Protein AF-A0A357D4B6-F1 (afdb_monomer)

Sequence (60 aa):
DPTNGEILALANYPTFDPNHYSQYPGANRRNWVLADQYEPGSTFKIITAAAALEEGIVRR

Foldseek 3Di:
DVVPPDDPDADDPPADDPVPRVVDPPVNPDRCVPPPDDDPPPVCVVVVVVVCVVVVVDDD

Radius of gyration: 18.93 Å; Cα contacts (8 Å, |Δi|>4): 24; chains: 1; bounding box: 36×24×51 Å

Secondary structure (DSSP, 8-state):
-TTT--------SS---GGGGGGS-GGGG--HHHH-----GGGGHHHHHHHHHHTTSS--

Mean predicted aligned error: 4.58 Å

pLDDT: mean 94.14, std 4.04, range [69.5, 98.0]

Structure (mmCIF, N/CA/C/O backbone):
data_AF-A0A357D4B6-F1
#
_entry.id   AF-A0A357D4B6-F1
#
loop_
_atom_site.group_PDB
_atom_site.id
_atom_site.type_symbol
_atom_site.label_atom_id
_atom_site.label_alt_id
_atom_site.label_comp_id
_atom_site.label_asym_id
_atom_site.label_entity_id
_atom_site.label_seq_id
_atom_site.pdbx_PDB_ins_code
_atom_site.Cartn_x
_atom_site.Cartn_y
_atom_site.Cartn_z
_atom_site.occupancy
_atom_site.B_iso_or_equiv
_atom_site.auth_seq_id
_atom_site.auth_comp_id
_atom_site.auth_asym_id
_atom_site.auth_atom_id
_atom_site.pdbx_PDB_model_num
ATOM 1 N N . ASP A 1 1 ? 3.432 10.654 6.894 1.00 90.81 1 ASP A N 1
ATOM 2 C CA . ASP A 1 1 ? 3.629 10.527 8.344 1.00 90.81 1 ASP A CA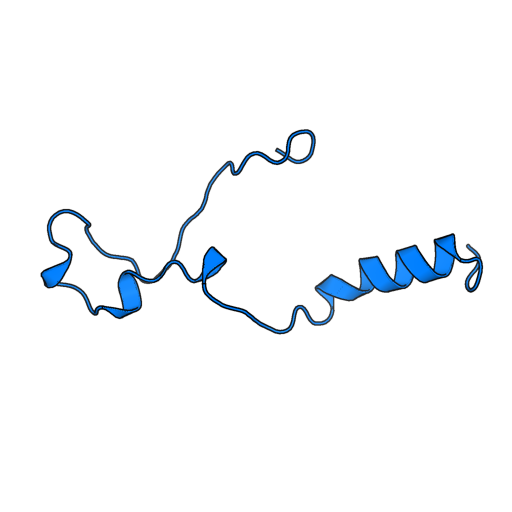 1
ATOM 3 C C . ASP A 1 1 ? 2.258 10.236 8.978 1.00 90.81 1 ASP A C 1
ATOM 5 O O . ASP A 1 1 ? 1.259 10.717 8.448 1.00 90.81 1 ASP A O 1
ATOM 9 N N . PRO A 1 2 ? 2.148 9.366 10.007 1.00 93.94 2 PRO A N 1
ATOM 10 C CA . PRO A 1 2 ? 0.853 8.961 10.575 1.00 93.94 2 PRO A CA 1
ATOM 11 C C . PRO A 1 2 ? 0.036 10.122 11.162 1.00 93.94 2 PRO A C 1
ATOM 13 O O . PRO A 1 2 ? -1.175 9.996 11.310 1.00 93.94 2 PRO A O 1
ATOM 16 N N . THR A 1 3 ? 0.679 11.239 11.492 1.00 97.31 3 THR A N 1
ATOM 17 C CA . THR A 1 3 ? 0.040 12.421 12.080 1.00 97.31 3 THR A CA 1
ATOM 18 C C . THR A 1 3 ? -0.506 13.398 11.038 1.00 97.31 3 THR A C 1
ATOM 20 O O . THR A 1 3 ? -1.408 14.169 11.354 1.00 97.31 3 THR A O 1
ATOM 23 N N . ASN A 1 4 ? 0.005 13.363 9.801 1.00 97.31 4 ASN A N 1
ATOM 24 C CA . ASN A 1 4 ? -0.302 14.356 8.764 1.00 97.31 4 ASN A CA 1
ATOM 25 C C . ASN A 1 4 ? -0.704 13.767 7.396 1.00 97.31 4 ASN A C 1
ATOM 27 O O . ASN A 1 4 ? -1.104 14.508 6.503 1.00 97.31 4 ASN A O 1
ATOM 31 N N . GLY A 1 5 ? -0.599 12.449 7.209 1.00 96.19 5 GLY A N 1
ATOM 32 C CA . GLY A 1 5 ? -0.960 11.765 5.965 1.00 96.19 5 GLY A CA 1
ATOM 33 C C . GLY A 1 5 ? 0.075 11.842 4.834 1.00 96.19 5 GLY A C 1
ATOM 34 O O . GLY A 1 5 ? -0.203 11.360 3.741 1.00 96.19 5 GLY A O 1
ATOM 35 N N . GLU A 1 6 ? 1.270 12.399 5.053 1.00 97.94 6 GLU A N 1
ATOM 36 C CA . GLU A 1 6 ? 2.287 12.506 3.996 1.00 97.94 6 GLU A CA 1
ATOM 37 C C . GLU A 1 6 ? 2.777 11.139 3.489 1.00 97.94 6 GLU A C 1
ATOM 39 O O . GLU A 1 6 ? 3.049 10.216 4.268 1.00 97.94 6 GLU A O 1
ATOM 44 N N . ILE A 1 7 ? 2.974 11.030 2.175 1.00 94.88 7 ILE A N 1
ATOM 45 C CA . ILE A 1 7 ? 3.587 9.859 1.544 1.00 94.88 7 ILE A CA 1
ATOM 46 C C . ILE A 1 7 ? 5.108 10.018 1.621 1.00 94.88 7 ILE A C 1
ATOM 48 O O . ILE A 1 7 ? 5.691 10.816 0.895 1.00 94.88 7 ILE A O 1
ATOM 52 N N . LEU A 1 8 ? 5.752 9.248 2.501 1.00 96.50 8 LEU A N 1
ATOM 53 C CA . LEU A 1 8 ? 7.207 9.317 2.706 1.00 96.50 8 LEU A CA 1
ATOM 54 C C . LEU A 1 8 ? 7.997 8.635 1.581 1.00 96.50 8 LEU A C 1
ATOM 56 O O . LEU A 1 8 ? 9.106 9.047 1.254 1.00 96.50 8 LEU A O 1
ATOM 60 N N . ALA A 1 9 ? 7.432 7.578 0.999 1.00 96.19 9 ALA A N 1
ATOM 61 C CA . ALA A 1 9 ? 7.998 6.862 -0.132 1.00 96.19 9 ALA A CA 1
ATOM 62 C C . ALA A 1 9 ? 6.901 6.071 -0.853 1.00 96.19 9 ALA A C 1
ATOM 64 O O . ALA A 1 9 ? 5.972 5.562 -0.225 1.00 96.19 9 ALA A O 1
ATOM 65 N N . LEU A 1 10 ? 7.042 5.936 -2.170 1.00 95.44 10 LEU A N 1
ATOM 66 C CA . LEU A 1 10 ? 6.206 5.082 -3.006 1.00 95.44 10 LEU A CA 1
ATOM 67 C C . LEU A 1 10 ? 7.092 4.488 -4.098 1.00 95.44 10 LEU A C 1
ATOM 69 O O . LEU A 1 10 ? 7.722 5.220 -4.857 1.00 95.44 10 LEU A O 1
ATOM 73 N N . ALA A 1 11 ? 7.149 3.161 -4.170 1.00 94.12 11 ALA A N 1
ATOM 74 C CA . ALA A 1 11 ? 7.957 2.447 -5.150 1.00 94.12 11 ALA A CA 1
ATOM 75 C C . ALA A 1 11 ? 7.207 1.228 -5.685 1.00 94.12 11 ALA A C 1
ATOM 77 O O . ALA A 1 11 ? 6.355 0.646 -5.011 1.00 94.12 11 ALA A O 1
ATOM 78 N N . ASN A 1 12 ? 7.519 0.844 -6.919 1.00 93.19 12 ASN A N 1
ATOM 79 C CA . ASN A 1 12 ? 6.886 -0.264 -7.621 1.00 93.19 12 ASN A CA 1
ATOM 80 C C . ASN A 1 12 ? 7.950 -1.149 -8.273 1.00 93.19 12 ASN A C 1
ATOM 82 O O . ASN A 1 12 ? 9.017 -0.663 -8.650 1.00 93.19 12 ASN A O 1
ATOM 86 N N . TYR A 1 13 ? 7.649 -2.438 -8.422 1.00 91.94 13 TYR A N 1
ATOM 87 C CA . TYR A 1 13 ? 8.502 -3.379 -9.136 1.00 91.94 13 TYR A CA 1
ATOM 88 C C . TYR A 1 13 ? 7.639 -4.385 -9.918 1.00 91.94 13 TYR A C 1
ATOM 90 O O . TYR A 1 13 ? 6.656 -4.865 -9.353 1.00 91.94 13 TYR A O 1
ATOM 98 N N . PRO A 1 14 ? 8.003 -4.745 -11.165 1.00 92.62 14 PRO A N 1
ATOM 99 C CA . PRO A 1 14 ? 9.132 -4.226 -11.946 1.00 92.62 14 PRO A CA 1
ATOM 100 C C . PRO A 1 14 ? 8.950 -2.752 -12.346 1.00 92.62 14 PRO A C 1
ATOM 102 O O . PRO A 1 14 ? 7.830 -2.268 -12.469 1.00 92.62 14 PRO A O 1
ATOM 105 N N . THR A 1 15 ? 10.065 -2.038 -12.528 1.00 93.19 15 THR A N 1
ATOM 106 C CA . THR A 1 15 ? 10.093 -0.604 -12.882 1.00 93.19 15 THR A CA 1
ATOM 107 C C . THR A 1 15 ? 10.651 -0.378 -14.298 1.00 93.19 15 THR A C 1
ATOM 109 O O . THR A 1 15 ? 10.865 -1.336 -15.050 1.00 93.19 15 THR A O 1
ATOM 112 N N . PHE A 1 16 ? 10.859 0.881 -14.685 1.00 94.50 16 PHE A N 1
ATOM 113 C CA . PHE A 1 16 ? 11.425 1.319 -15.963 1.00 94.50 16 PHE A CA 1
ATOM 114 C C . PHE A 1 16 ? 12.324 2.555 -15.776 1.00 94.50 16 PHE A C 1
ATOM 116 O O . PHE A 1 16 ? 12.164 3.291 -14.804 1.00 94.50 16 PHE A O 1
ATOM 123 N N . ASP A 1 17 ? 13.249 2.801 -16.712 1.00 95.62 17 ASP A N 1
ATOM 124 C CA . ASP A 1 17 ? 13.956 4.088 -16.801 1.00 95.62 17 ASP A CA 1
ATOM 125 C C . ASP A 1 17 ? 13.051 5.107 -17.518 1.00 95.62 17 ASP A C 1
ATOM 127 O O . ASP A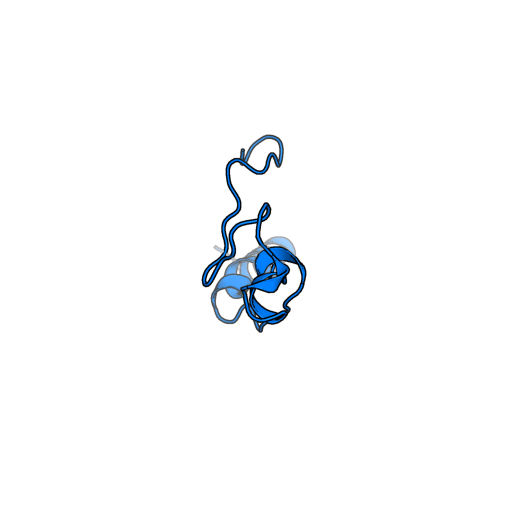 1 17 ? 12.720 4.904 -18.692 1.00 95.62 17 ASP A O 1
ATOM 131 N N . PRO A 1 18 ? 12.637 6.204 -16.860 1.00 93.25 18 PRO A N 1
ATOM 132 C CA . PRO A 1 18 ? 11.763 7.202 -17.465 1.00 93.25 18 PRO A CA 1
ATOM 133 C C . PRO A 1 18 ? 12.392 7.926 -18.661 1.00 93.25 18 PRO A C 1
ATOM 135 O O . PRO A 1 18 ? 11.655 8.342 -19.555 1.00 93.25 18 PRO A O 1
ATOM 138 N N . ASN A 1 19 ? 13.725 8.022 -18.740 1.00 97.50 19 ASN A N 1
ATOM 139 C CA . ASN A 1 19 ? 14.403 8.621 -19.895 1.00 97.50 19 ASN A CA 1
ATOM 140 C C . ASN A 1 19 ? 14.334 7.721 -21.139 1.00 97.50 19 ASN A C 1
ATOM 142 O O . ASN A 1 19 ? 14.392 8.210 -22.265 1.00 97.50 19 ASN A O 1
ATOM 146 N N . HIS A 1 20 ? 14.157 6.411 -20.941 1.00 95.94 20 HIS A N 1
ATOM 147 C CA . HIS A 1 20 ? 14.139 5.397 -21.997 1.00 95.94 20 HIS A CA 1
ATOM 148 C C . HIS A 1 20 ? 12.893 4.502 -21.914 1.00 95.94 20 HIS A C 1
ATOM 150 O O . HIS A 1 20 ? 12.942 3.296 -22.156 1.00 95.94 20 HIS A O 1
ATOM 156 N N . TYR A 1 21 ? 11.742 5.093 -21.587 1.00 91.44 21 TYR A N 1
ATOM 157 C CA . TYR A 1 21 ? 10.509 4.365 -21.264 1.00 91.44 21 TYR A CA 1
ATOM 158 C C . TYR A 1 21 ? 9.982 3.442 -22.379 1.00 91.44 21 TYR A C 1
ATOM 160 O O . TYR A 1 21 ? 9.229 2.507 -22.095 1.00 91.44 21 TYR A O 1
ATOM 168 N N . SER A 1 22 ? 10.335 3.709 -23.641 1.00 94.44 22 SER A N 1
ATOM 169 C CA . SER A 1 22 ? 9.952 2.908 -24.811 1.00 94.44 22 SER A CA 1
ATOM 170 C C . SER A 1 22 ? 10.671 1.558 -24.880 1.00 94.44 22 SER A C 1
ATOM 172 O O . SER A 1 22 ? 10.198 0.660 -25.571 1.00 94.44 22 SER A O 1
ATOM 174 N N . GLN A 1 23 ? 11.777 1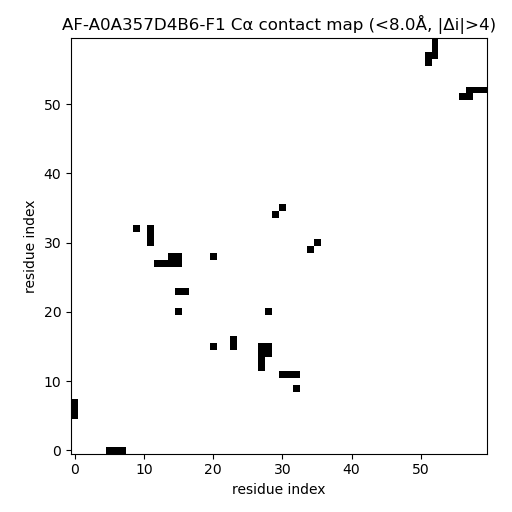.395 -24.146 1.00 95.88 23 GLN A N 1
ATOM 175 C CA . GLN A 1 23 ? 12.552 0.153 -24.078 1.00 95.88 23 GLN A CA 1
ATOM 176 C C . GLN A 1 23 ? 11.950 -0.875 -23.104 1.00 95.88 23 GLN A C 1
ATOM 178 O O . GLN A 1 23 ? 12.391 -2.021 -23.070 1.00 95.88 23 GLN A O 1
ATOM 183 N N . TYR A 1 24 ? 10.939 -0.484 -22.320 1.00 94.62 24 TYR A N 1
ATOM 184 C CA . TYR A 1 24 ? 10.306 -1.322 -21.302 1.00 94.62 24 TYR A CA 1
ATOM 185 C C . TYR A 1 24 ? 8.860 -1.680 -21.681 1.00 94.62 24 TYR A C 1
ATOM 187 O O . TYR A 1 24 ? 8.180 -0.889 -22.349 1.00 94.62 24 TYR A O 1
ATOM 195 N N . PRO A 1 25 ? 8.336 -2.832 -21.216 1.00 94.50 25 PRO A N 1
ATOM 196 C CA . PRO A 1 25 ? 6.931 -3.176 -21.389 1.00 94.50 25 PRO A CA 1
ATOM 197 C C . PRO A 1 25 ? 6.014 -2.079 -20.844 1.00 94.50 25 PRO A C 1
ATOM 199 O O . PRO A 1 25 ? 6.260 -1.521 -19.774 1.00 94.50 25 PRO A O 1
ATOM 202 N N . GLY A 1 26 ? 4.911 -1.799 -21.544 1.00 90.81 26 GLY A N 1
ATOM 203 C CA . GLY A 1 26 ? 3.950 -0.778 -21.110 1.00 90.81 26 GLY A CA 1
ATOM 204 C C . GLY A 1 26 ? 3.385 -1.021 -19.707 1.00 90.81 26 GLY A C 1
ATOM 205 O O . GLY A 1 26 ? 3.109 -0.060 -18.992 1.00 90.81 26 GLY A O 1
ATOM 206 N N . ALA A 1 27 ? 3.298 -2.287 -19.289 1.00 91.94 27 ALA A N 1
ATOM 207 C CA . ALA A 1 27 ? 2.864 -2.684 -17.954 1.00 91.94 27 ALA A CA 1
ATOM 208 C C . ALA A 1 27 ? 3.761 -2.125 -16.833 1.00 9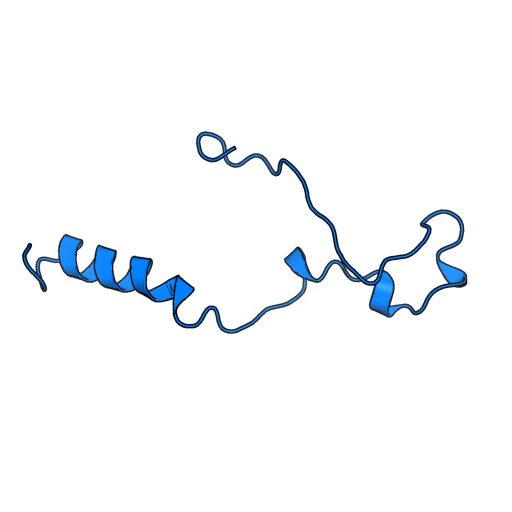1.94 27 ALA A C 1
ATOM 210 O O . ALA A 1 27 ? 3.241 -1.743 -15.790 1.00 91.94 27 ALA A O 1
ATOM 211 N N . ASN A 1 28 ? 5.074 -1.988 -17.059 1.00 93.00 28 ASN A N 1
ATOM 212 C CA . AS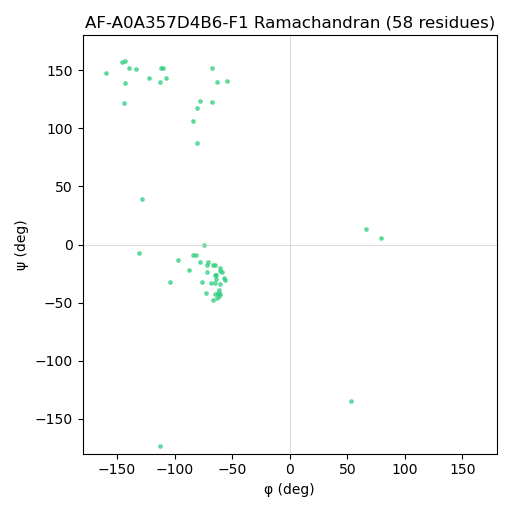N A 1 28 ? 6.018 -1.478 -16.053 1.00 93.00 28 ASN A CA 1
ATOM 213 C C . ASN A 1 28 ? 5.779 -0.003 -15.705 1.00 93.00 28 ASN A C 1
ATOM 215 O O . ASN A 1 28 ? 6.271 0.479 -14.690 1.00 93.00 28 ASN A O 1
ATOM 219 N N . ARG A 1 29 ? 5.040 0.732 -16.546 1.00 91.62 29 ARG A N 1
ATOM 220 C CA . ARG A 1 29 ? 4.710 2.143 -16.306 1.00 91.62 29 ARG A CA 1
ATOM 221 C C . ARG A 1 29 ? 3.491 2.334 -15.408 1.00 91.62 29 ARG A C 1
ATOM 223 O O . ARG A 1 29 ? 3.196 3.462 -15.019 1.00 91.62 29 ARG A O 1
ATOM 230 N N . ARG A 1 30 ? 2.760 1.260 -15.095 1.00 91.62 30 ARG A N 1
ATOM 231 C CA . ARG A 1 30 ? 1.579 1.322 -14.234 1.00 91.62 30 ARG A CA 1
ATOM 232 C C . ARG A 1 30 ? 2.012 1.414 -12.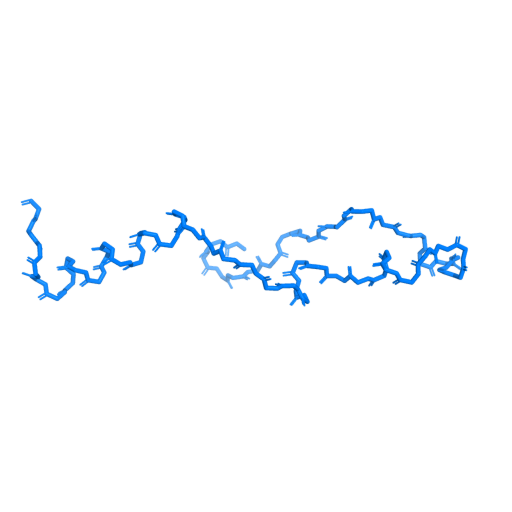776 1.00 91.62 30 ARG A C 1
ATOM 234 O O . ARG A 1 30 ? 2.686 0.524 -12.266 1.00 91.62 30 ARG A O 1
ATOM 241 N N . ASN A 1 31 ? 1.550 2.453 -12.084 1.00 91.69 31 ASN A N 1
ATOM 242 C CA . ASN A 1 31 ? 1.683 2.522 -10.636 1.00 91.69 31 ASN A CA 1
ATOM 243 C C . ASN A 1 31 ? 0.597 1.677 -9.964 1.00 91.69 31 ASN A C 1
ATOM 245 O O . ASN A 1 31 ? -0.474 2.177 -9.627 1.00 91.69 31 ASN A O 1
ATOM 249 N N . TRP A 1 32 ? 0.883 0.392 -9.786 1.00 92.75 32 TRP A N 1
ATOM 250 C CA . TRP A 1 32 ? -0.022 -0.567 -9.152 1.00 92.75 32 TRP A CA 1
ATOM 251 C C . TRP A 1 32 ? -0.400 -0.2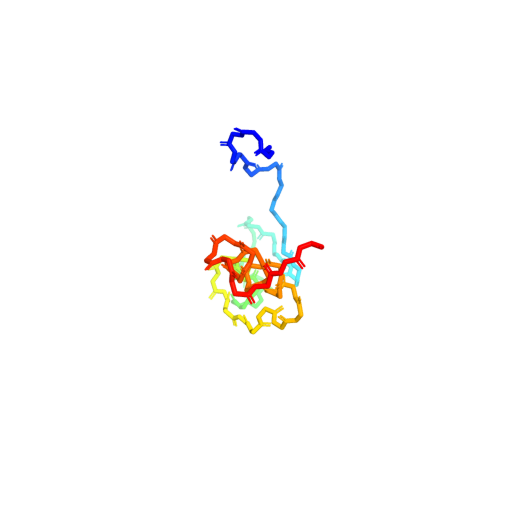45 -7.700 1.00 92.75 32 TRP A C 1
ATOM 253 O O . TRP A 1 32 ? -1.481 -0.625 -7.270 1.00 92.75 32 TRP A O 1
ATOM 263 N N . VAL A 1 33 ? 0.401 0.534 -6.960 1.00 91.00 33 VAL A N 1
ATOM 264 C CA . VAL A 1 33 ? 0.018 0.980 -5.602 1.00 91.00 33 VAL A CA 1
ATOM 265 C C . VAL A 1 33 ? -1.215 1.889 -5.636 1.00 91.00 33 VAL A C 1
ATOM 267 O O . VAL A 1 33 ? -1.983 1.909 -4.681 1.00 91.00 33 VAL A O 1
ATOM 270 N N . LEU A 1 34 ? -1.414 2.631 -6.729 1.00 92.69 34 LEU A N 1
ATOM 271 C CA . LEU A 1 34 ? -2.558 3.532 -6.899 1.00 92.69 34 LEU A CA 1
ATOM 272 C C . LEU A 1 34 ? -3.632 2.972 -7.836 1.00 92.69 34 LEU A C 1
ATOM 274 O O . LEU A 1 34 ? -4.807 3.289 -7.684 1.00 92.69 34 LEU A O 1
ATOM 278 N N . ALA A 1 35 ? -3.227 2.199 -8.842 1.00 93.25 35 ALA A N 1
ATOM 279 C CA . ALA A 1 35 ? -4.090 1.796 -9.946 1.00 93.25 35 ALA A CA 1
ATOM 280 C C . ALA A 1 35 ? -4.720 0.408 -9.775 1.00 93.25 35 ALA A C 1
ATOM 282 O O . ALA A 1 35 ? -5.601 0.062 -10.566 1.00 93.25 35 ALA A O 1
ATOM 283 N N . ASP A 1 36 ? -4.255 -0.407 -8.826 1.00 92.38 36 ASP A N 1
ATOM 284 C CA . ASP A 1 36 ? -4.747 -1.770 -8.631 1.00 92.38 36 ASP A CA 1
ATOM 285 C C . ASP A 1 36 ? -5.607 -1.861 -7.374 1.00 92.38 36 ASP A C 1
ATOM 287 O O . ASP A 1 36 ? -5.345 -1.233 -6.349 1.00 92.38 36 ASP A O 1
ATOM 291 N N . GLN A 1 37 ? -6.647 -2.681 -7.467 1.00 94.62 37 GLN A N 1
ATOM 292 C CA . GLN A 1 37 ? -7.510 -3.041 -6.354 1.00 94.62 37 GLN A CA 1
ATOM 293 C C . GLN A 1 37 ? -7.296 -4.523 -6.058 1.00 94.62 37 GLN A C 1
ATOM 295 O O . GLN A 1 37 ? -7.168 -5.328 -6.979 1.00 94.62 37 GLN A O 1
ATOM 300 N N . TYR A 1 38 ? -7.258 -4.877 -4.779 1.00 94.19 38 TYR A N 1
ATOM 301 C CA . TYR A 1 38 ? -7.167 -6.258 -4.318 1.00 94.19 38 TYR A CA 1
ATOM 302 C C . TYR A 1 38 ? -7.949 -6.413 -3.017 1.00 94.19 38 TYR A C 1
ATOM 304 O O . TYR A 1 38 ? -8.186 -5.436 -2.299 1.00 94.19 38 TYR A O 1
ATOM 312 N N . GLU A 1 39 ? -8.364 -7.636 -2.701 1.00 96.19 39 GLU A N 1
ATOM 313 C CA . GLU A 1 39 ? -9.060 -7.915 -1.455 1.00 96.19 39 GLU A CA 1
ATOM 314 C C . GLU A 1 39 ? -8.113 -7.719 -0.256 1.00 96.19 39 GLU A C 1
ATOM 316 O O . GLU A 1 39 ? -7.096 -8.409 -0.148 1.00 96.19 39 GLU A O 1
ATOM 321 N N . PRO A 1 40 ? -8.444 -6.840 0.711 1.00 95.06 40 PRO A N 1
ATOM 322 C CA . PRO A 1 40 ? -7.561 -6.553 1.847 1.00 95.06 40 PRO A CA 1
ATOM 323 C C . PRO A 1 40 ? -7.458 -7.724 2.844 1.00 95.06 40 PRO A C 1
ATOM 325 O O . PRO A 1 40 ? -6.574 -7.755 3.708 1.00 95.06 40 PRO A O 1
ATOM 328 N N . GLY A 1 41 ? -8.364 -8.702 2.753 1.00 96.81 41 GLY A N 1
ATOM 329 C CA . GLY A 1 41 ? -8.364 -9.903 3.583 1.00 96.81 41 GLY A CA 1
ATOM 330 C C . GLY A 1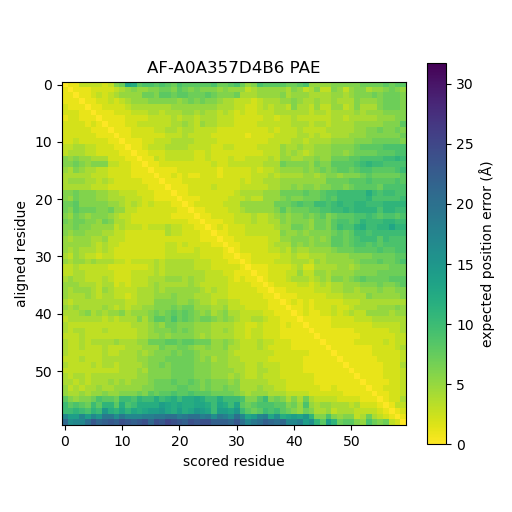 41 ? -8.305 -9.588 5.081 1.00 96.81 41 GLY A C 1
ATOM 331 O O . GLY A 1 41 ? -9.003 -8.711 5.587 1.00 96.81 41 GLY A O 1
ATOM 332 N N . SER A 1 42 ? -7.447 -10.302 5.816 1.00 98.00 42 SER A N 1
ATOM 333 C CA . SER A 1 42 ? -7.371 -10.162 7.278 1.00 98.00 42 SER A CA 1
ATOM 334 C C . SER A 1 42 ? -6.893 -8.787 7.762 1.00 98.00 42 SER A C 1
ATOM 336 O O . SER A 1 42 ? -7.157 -8.462 8.917 1.00 98.00 42 SER A O 1
ATOM 338 N N . THR A 1 43 ? -6.253 -7.967 6.919 1.00 96.31 43 THR A N 1
ATOM 339 C CA . THR A 1 43 ? -5.833 -6.608 7.317 1.00 96.31 43 THR A CA 1
ATOM 340 C C . THR A 1 43 ? -7.027 -5.699 7.621 1.00 96.31 43 THR A C 1
ATOM 342 O O . THR A 1 43 ? -6.934 -4.821 8.474 1.00 96.31 43 THR A O 1
ATOM 345 N N . PHE A 1 44 ? -8.189 -5.973 7.018 1.00 97.56 44 PHE A N 1
ATOM 346 C CA . PHE A 1 44 ? -9.407 -5.192 7.228 1.00 97.56 44 PHE A CA 1
ATOM 347 C C . PHE A 1 44 ? -10.136 -5.514 8.544 1.00 97.56 44 PHE A C 1
ATOM 349 O O . PHE A 1 44 ? -10.969 -4.732 8.998 1.00 97.56 44 PHE A O 1
ATOM 356 N N . LYS A 1 45 ? -9.814 -6.638 9.205 1.00 97.50 45 LYS A N 1
ATOM 357 C CA . LYS A 1 45 ? -10.509 -7.090 10.429 1.00 97.50 45 LYS A CA 1
ATOM 358 C C . LYS A 1 45 ? -10.492 -6.053 11.553 1.00 97.50 45 LYS A C 1
ATOM 360 O O . LYS A 1 45 ? -11.436 -6.007 12.336 1.00 97.50 45 LYS A O 1
ATOM 365 N N . ILE A 1 46 ? -9.447 -5.224 11.626 1.00 96.75 46 ILE A N 1
ATOM 366 C CA . ILE A 1 46 ? -9.311 -4.174 12.646 1.00 96.75 46 ILE A CA 1
ATOM 367 C C . ILE A 1 46 ? -10.458 -3.164 12.541 1.00 96.75 46 ILE A C 1
ATOM 369 O O . ILE A 1 46 ? -10.998 -2.761 13.566 1.00 96.75 46 ILE A O 1
ATOM 373 N N . ILE A 1 47 ? -10.882 -2.812 11.324 1.00 97.06 47 ILE A N 1
ATOM 374 C CA . ILE A 1 47 ? -11.978 -1.862 11.102 1.00 97.06 47 ILE A CA 1
ATOM 375 C C . ILE A 1 47 ? -13.302 -2.444 11.601 1.00 97.06 47 ILE A C 1
ATOM 377 O O . ILE A 1 47 ? -14.012 -1.797 12.365 1.00 97.06 47 ILE A O 1
ATOM 381 N N . THR A 1 48 ? -13.612 -3.693 11.239 1.00 95.69 48 THR A N 1
ATOM 382 C CA . THR A 1 48 ? -14.832 -4.373 11.706 1.00 95.69 48 THR A CA 1
ATOM 383 C C . THR A 1 48 ? -14.843 -4.555 13.224 1.00 95.69 48 THR A C 1
ATOM 385 O O . THR A 1 48 ? -15.869 -4.333 13.861 1.00 95.69 48 THR A O 1
ATOM 388 N N . ALA A 1 49 ? -13.708 -4.933 13.817 1.00 96.00 49 ALA A N 1
ATOM 389 C CA . ALA A 1 49 ? -13.589 -5.078 15.264 1.00 96.00 49 ALA A CA 1
ATOM 390 C C . ALA A 1 49 ? -13.765 -3.735 15.991 1.00 96.00 49 ALA A C 1
ATOM 392 O O . ALA A 1 49 ? -14.478 -3.676 16.989 1.00 96.00 49 ALA A O 1
ATOM 393 N N . ALA A 1 50 ? -13.164 -2.656 15.475 1.00 96.25 50 ALA A N 1
ATOM 394 C CA . ALA A 1 50 ? -13.332 -1.313 16.021 1.00 96.25 50 ALA A CA 1
ATOM 395 C C . ALA A 1 50 ? -14.797 -0.857 15.956 1.00 96.25 50 ALA A C 1
ATOM 397 O O . ALA A 1 50 ? -15.322 -0.387 16.959 1.00 96.25 50 ALA A O 1
ATOM 398 N N . ALA A 1 51 ? -15.478 -1.085 14.829 1.00 96.81 51 ALA A N 1
ATOM 399 C CA . ALA A 1 51 ? -16.897 -0.768 14.684 1.00 96.81 51 ALA A CA 1
ATOM 400 C C . ALA A 1 51 ? -17.774 -1.543 15.683 1.00 96.81 51 ALA A C 1
ATOM 402 O O . ALA A 1 51 ? -18.649 -0.965 16.313 1.00 96.81 51 ALA A O 1
ATOM 403 N N . ALA A 1 52 ? -17.518 -2.838 15.893 1.00 96.62 52 ALA A N 1
ATOM 404 C CA . ALA A 1 52 ? -18.289 -3.640 16.847 1.00 96.62 52 ALA A CA 1
ATOM 405 C C . ALA A 1 52 ? -18.113 -3.188 18.309 1.00 96.62 52 ALA A C 1
ATOM 407 O O . ALA A 1 52 ? -19.047 -3.311 19.104 1.00 96.62 52 ALA A O 1
ATOM 408 N N . LEU A 1 53 ? -16.923 -2.694 18.665 1.00 96.50 53 LEU A N 1
ATOM 409 C CA . LEU A 1 53 ? -16.660 -2.103 19.978 1.00 96.50 53 LEU A CA 1
ATOM 410 C C . LEU A 1 53 ? -17.331 -0.730 20.124 1.00 96.50 53 LEU A C 1
ATOM 412 O O . LEU A 1 53 ? -17.902 -0.462 21.177 1.00 96.50 53 LEU A O 1
ATOM 416 N N . GLU A 1 54 ? -17.283 0.107 19.084 1.00 96.38 54 GLU A N 1
ATOM 417 C CA . GLU A 1 54 ? -17.910 1.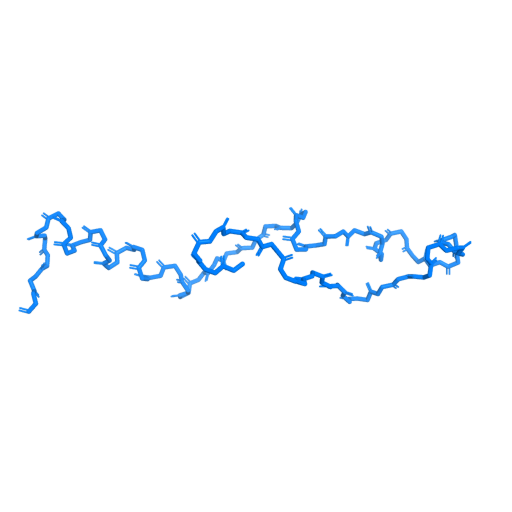438 19.066 1.00 96.38 54 GLU A CA 1
ATOM 418 C C . GLU A 1 54 ? -19.436 1.345 19.199 1.00 96.38 54 GLU A C 1
ATOM 420 O O . GLU A 1 54 ? -20.033 1.998 20.049 1.00 96.38 54 GLU A O 1
ATOM 425 N N . GLU A 1 55 ? -20.063 0.442 18.444 1.00 96.69 55 GLU A N 1
ATOM 426 C CA . GLU A 1 55 ? -21.511 0.193 18.492 1.00 96.69 55 GLU A CA 1
ATOM 427 C C . GLU A 1 55 ? -21.949 -0.582 19.754 1.00 96.69 55 GLU A C 1
ATOM 429 O O . GLU A 1 55 ? -23.124 -0.909 19.927 1.00 96.69 55 GLU A O 1
ATOM 434 N N . GLY A 1 56 ? -21.011 -0.940 20.641 1.00 94.19 56 GLY A N 1
ATOM 435 C CA . GLY A 1 56 ? -21.289 -1.654 21.890 1.00 94.19 56 GLY A CA 1
ATOM 436 C C . GLY A 1 56 ? -21.804 -3.090 21.716 1.00 94.19 56 GLY A C 1
ATOM 437 O O . GLY A 1 56 ? -22.285 -3.690 22.683 1.00 94.19 56 GLY A O 1
ATOM 438 N N . ILE A 1 57 ? -21.696 -3.656 20.509 1.00 96.12 57 ILE A N 1
ATOM 439 C CA . ILE A 1 57 ? -22.099 -5.034 20.177 1.00 96.12 57 ILE A CA 1
ATOM 440 C C . ILE A 1 57 ? -21.172 -6.040 20.875 1.00 96.12 57 ILE A C 1
ATOM 442 O O . ILE A 1 57 ? -21.601 -7.123 21.277 1.00 96.12 57 ILE A O 1
ATOM 446 N N . VAL A 1 58 ? -19.900 -5.674 21.047 1.00 90.94 58 VAL A N 1
ATOM 447 C CA . VAL A 1 58 ? -18.884 -6.458 21.757 1.00 90.94 58 VAL A CA 1
ATOM 448 C C . VAL A 1 58 ? -18.309 -5.617 22.898 1.00 90.94 58 VAL A C 1
ATOM 450 O O . VAL A 1 58 ? -18.142 -4.407 22.766 1.00 90.94 58 VAL A O 1
ATOM 453 N N . ARG A 1 59 ? -18.008 -6.253 24.036 1.00 84.56 59 ARG A N 1
ATOM 454 C CA . ARG A 1 59 ? -17.406 -5.608 25.215 1.00 84.56 59 ARG A CA 1
ATOM 455 C C . ARG A 1 59 ? -15.966 -6.078 25.402 1.00 84.56 59 ARG A C 1
ATOM 457 O O . ARG A 1 59 ? -15.625 -7.179 24.973 1.00 84.56 59 ARG A O 1
ATOM 464 N N . ARG A 1 60 ? -15.145 -5.221 26.012 1.00 69.50 60 ARG A N 1
ATOM 465 C CA . ARG A 1 60 ? -13.775 -5.558 26.422 1.00 69.50 60 ARG A CA 1
ATOM 466 C C . ARG A 1 60 ? -13.757 -6.623 27.510 1.00 69.50 60 ARG A C 1
ATOM 468 O O . ARG A 1 60 ? -14.675 -6.590 28.360 1.00 69.50 60 ARG A O 1
#

Solvent-accessible surface area (backbone atoms only — not comparable to full-atom values): 4146 Å² total; per-residue (Å²): 64,98,90,77,71,52,83,88,76,88,87,72,80,71,64,65,56,81,94,53,49,88,83,42,64,75,72,38,74,58,58,55,91,77,75,54,84,75,85,66,64,78,74,49,49,61,60,57,52,49,50,35,46,73,73,60,79,44,81,135